Protein AF-A0A8S0UJQ5-F1 (afdb_monomer_lite)

Radius of gyration: 28.86 Å; chains: 1; bounding box: 52×46×86 Å

Organism: NCBI:txid158383

Foldseek 3Di:
DVVVVVVVVVVVVVVVVVVVVVVVVVVVVVVVVPDDPVVVDDDDDDDDDDDDDVVVVVCVVVVVQWDAALPHPVDTDGPPPPCNVDPDDDPCVVVVVPPPVCPPVNVVVVVVVVCVVCVVVVVCVVVVPDDPPPLPQPFDDDPNDTDGDRDDDDDD

Sequence (156 aa):
MWHEARRSEKKVHEMMDAARKRAQRRAIYLAKRRGDPSQSIQAVGTRCRIHRDDALYQASEDQQGLIPWNGKQDIMIDRFDGRALLDFIRDGSTRRHRVSEITEEEEELEEFVSFERYRDLIKHRRRGCRYFFLFVIICLIYNNFLYFFSFFWVFC

Secondary structure (DSSP, 8-state):
-HHHHHHHHHHHHHHHHHHHHHHHHHHHHHHHHTS-GGGG-------------HHHHHHHHTTTTEEEETTEEEEEEETT-GGGG-S-PPPGGGTTT------HHHHHHHHHHHHHHHHHHHHHHHTT---------EEEEETTEEEEE-------

pLDDT: mean 72.92, std 18.19, range [36.16, 96.5]

Structure (mmCIF, N/CA/C/O backbone):
data_AF-A0A8S0UJQ5-F1
#
_entry.id   AF-A0A8S0UJQ5-F1
#
loop_
_atom_site.group_PDB
_atom_site.id
_atom_site.type_symbol
_atom_site.label_atom_id
_atom_site.label_alt_id
_atom_site.label_comp_id
_atom_site.label_asym_id
_atom_site.label_entity_id
_atom_site.label_seq_id
_atom_site.pdbx_PDB_ins_code
_atom_site.Cartn_x
_atom_site.Cartn_y
_atom_site.Cartn_z
_atom_site.occupancy
_atom_site.B_iso_or_equiv
_atom_site.auth_seq_id
_atom_site.auth_comp_id
_atom_site.auth_asym_id
_atom_site.auth_atom_id
_atom_site.pdbx_PDB_model_num
ATOM 1 N N . MET A 1 1 ? 20.940 -15.779 -54.606 1.00 70.12 1 MET A N 1
ATOM 2 C CA . MET A 1 1 ? 21.636 -16.353 -53.433 1.00 70.12 1 MET A CA 1
ATOM 3 C C . MET A 1 1 ? 22.372 -15.297 -52.593 1.00 70.12 1 MET A C 1
ATOM 5 O O . MET A 1 1 ? 22.082 -15.196 -51.412 1.00 70.12 1 MET A O 1
ATOM 9 N N . TRP A 1 2 ? 23.235 -14.431 -53.148 1.00 79.44 2 TRP A N 1
ATOM 10 C CA . TRP A 1 2 ? 24.012 -13.470 -52.328 1.00 79.44 2 TRP A CA 1
ATOM 11 C C . TRP A 1 2 ? 23.205 -12.304 -51.713 1.00 79.44 2 TRP A C 1
ATOM 13 O O . TRP A 1 2 ? 23.480 -11.874 -50.596 1.00 79.44 2 TRP A O 1
ATOM 23 N N . HIS A 1 3 ? 22.170 -11.807 -52.401 1.00 87.75 3 HIS A N 1
ATOM 24 C CA . HIS A 1 3 ? 21.310 -10.738 -51.873 1.00 87.75 3 HIS A CA 1
ATOM 25 C C . HIS A 1 3 ? 20.539 -11.145 -50.613 1.00 87.75 3 HIS A C 1
ATOM 27 O O . HIS A 1 3 ? 20.291 -10.315 -49.743 1.00 87.75 3 HIS A O 1
ATOM 33 N N . GLU A 1 4 ? 20.150 -12.414 -50.520 1.00 86.88 4 GLU A N 1
ATOM 34 C CA . GLU A 1 4 ? 19.427 -12.961 -49.375 1.00 86.88 4 GLU A CA 1
ATOM 35 C C . GLU A 1 4 ? 20.350 -13.101 -48.164 1.00 86.88 4 GLU A C 1
ATOM 37 O O . GLU A 1 4 ? 20.012 -12.606 -47.090 1.00 86.88 4 GLU A O 1
ATOM 42 N N . ALA A 1 5 ? 21.564 -13.620 -48.380 1.00 88.31 5 ALA A N 1
ATOM 43 C CA . ALA A 1 5 ? 22.613 -13.673 -47.364 1.00 88.31 5 ALA A CA 1
ATOM 44 C C . ALA A 1 5 ? 22.947 -12.276 -46.801 1.00 88.31 5 ALA A C 1
ATOM 46 O O . ALA A 1 5 ? 23.061 -12.085 -45.591 1.00 88.31 5 ALA A O 1
ATOM 47 N N . ARG A 1 6 ? 23.007 -11.257 -47.666 1.00 89.75 6 ARG A N 1
ATOM 48 C CA . ARG A 1 6 ? 23.276 -9.868 -47.263 1.00 89.75 6 ARG A CA 1
ATOM 49 C C . ARG A 1 6 ? 22.104 -9.227 -46.499 1.00 89.75 6 ARG A C 1
ATOM 51 O O . ARG A 1 6 ? 22.319 -8.396 -45.617 1.00 89.75 6 ARG A O 1
ATOM 58 N N . ARG A 1 7 ? 20.854 -9.616 -46.791 1.00 88.56 7 ARG A N 1
ATOM 59 C CA . ARG A 1 7 ? 19.677 -9.201 -45.998 1.00 88.56 7 ARG A CA 1
ATOM 60 C C . ARG A 1 7 ? 19.660 -9.864 -44.623 1.00 88.56 7 ARG A C 1
ATOM 62 O O . ARG A 1 7 ? 19.366 -9.180 -43.644 1.00 88.56 7 ARG A O 1
ATOM 69 N N . SER A 1 8 ? 19.970 -11.159 -44.535 1.00 90.62 8 SER A N 1
ATOM 70 C CA . SER A 1 8 ? 20.046 -11.855 -43.246 1.00 90.62 8 SER A CA 1
ATOM 71 C C . SER A 1 8 ? 21.165 -11.293 -42.376 1.00 90.62 8 SER A C 1
ATOM 73 O O . SER A 1 8 ? 20.947 -11.041 -41.195 1.00 90.62 8 SER A O 1
ATOM 75 N N . GLU A 1 9 ? 22.321 -11.002 -42.972 1.00 91.44 9 GLU A N 1
ATOM 76 C CA . GLU A 1 9 ? 23.449 -10.374 -42.288 1.00 91.44 9 GLU A CA 1
ATOM 77 C C . GLU A 1 9 ? 23.064 -9.003 -41.718 1.00 91.44 9 GLU A C 1
ATOM 79 O O . GLU A 1 9 ? 23.249 -8.758 -40.525 1.00 91.44 9 GLU A O 1
ATOM 84 N N . LYS A 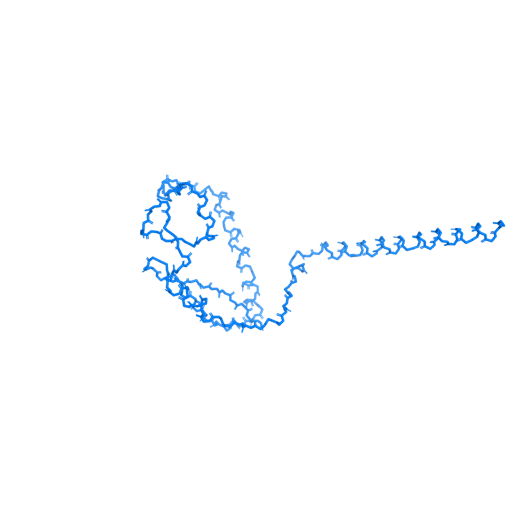1 10 ? 22.440 -8.132 -42.524 1.00 92.62 10 LYS A N 1
ATOM 85 C CA . LYS A 1 10 ? 21.966 -6.818 -42.062 1.00 92.62 10 LYS A CA 1
ATOM 86 C C . LYS A 1 10 ? 20.973 -6.939 -40.900 1.00 92.62 10 LYS A C 1
ATOM 88 O O . LYS A 1 10 ? 21.092 -6.220 -39.912 1.00 92.62 10 LYS A O 1
ATOM 93 N N . LYS A 1 11 ? 20.034 -7.886 -40.983 1.00 94.81 11 LYS A N 1
ATOM 94 C CA . LYS A 1 11 ? 19.028 -8.128 -39.938 1.00 94.81 11 LYS A CA 1
ATOM 95 C C . LYS A 1 11 ? 19.658 -8.574 -38.615 1.00 94.81 11 LYS A C 1
ATOM 97 O O . LYS A 1 11 ? 19.230 -8.120 -37.557 1.00 94.81 11 LYS A O 1
ATOM 102 N N . VAL A 1 12 ? 20.679 -9.434 -38.656 1.00 93.50 12 VAL A N 1
ATOM 103 C CA . VAL A 1 12 ? 21.402 -9.873 -37.449 1.00 93.50 12 VAL A CA 1
ATOM 104 C C . VAL A 1 12 ? 22.125 -8.697 -36.791 1.00 93.50 12 VAL A C 1
ATOM 106 O O . VAL A 1 12 ? 21.988 -8.508 -35.583 1.00 93.50 12 VAL A O 1
ATOM 109 N N . HIS A 1 13 ? 22.807 -7.855 -37.571 1.00 94.44 13 HIS A N 1
ATOM 110 C CA . HIS A 1 13 ? 23.474 -6.658 -37.048 1.00 94.44 13 HIS A CA 1
ATOM 111 C C . HIS A 1 13 ? 22.480 -5.676 -36.412 1.00 94.44 13 HIS A C 1
ATOM 113 O O . HIS A 1 13 ? 22.688 -5.229 -35.285 1.00 94.44 13 HIS A O 1
ATOM 119 N N . GLU A 1 14 ? 21.345 -5.416 -37.066 1.00 95.81 14 GLU A N 1
ATOM 120 C CA . GLU A 1 14 ? 20.273 -4.581 -36.508 1.00 95.81 14 GLU A CA 1
ATOM 121 C C . GLU A 1 14 ? 19.715 -5.155 -35.195 1.00 95.81 14 GLU A C 1
ATOM 123 O O . GLU A 1 14 ? 19.477 -4.417 -34.233 1.00 95.81 14 GLU A O 1
ATOM 128 N N . MET A 1 15 ? 19.535 -6.478 -35.115 1.00 93.94 15 MET A N 1
ATOM 129 C CA . MET A 1 15 ? 19.102 -7.154 -33.890 1.00 93.94 15 MET A CA 1
ATOM 130 C C . MET A 1 15 ? 20.131 -7.021 -32.764 1.00 93.94 15 MET A C 1
ATOM 132 O O . MET A 1 15 ? 19.739 -6.778 -31.617 1.00 93.94 15 MET A O 1
ATOM 136 N N . MET A 1 16 ? 21.423 -7.148 -33.076 1.00 95.88 16 MET A N 1
ATOM 137 C CA . MET A 1 16 ? 22.517 -6.981 -32.118 1.00 95.88 16 MET A CA 1
ATOM 138 C C . MET A 1 16 ? 22.608 -5.540 -31.613 1.00 95.88 16 MET A C 1
ATOM 140 O O . MET A 1 16 ? 22.669 -5.322 -30.402 1.00 95.88 16 MET A O 1
ATOM 144 N N . ASP A 1 17 ? 22.517 -4.549 -32.499 1.00 96.50 17 ASP A N 1
ATOM 145 C CA . ASP A 1 17 ? 22.512 -3.133 -32.125 1.00 96.50 17 ASP A CA 1
ATOM 146 C C . ASP A 1 17 ? 21.294 -2.777 -31.273 1.00 96.50 17 ASP A C 1
ATOM 148 O O . ASP A 1 17 ? 21.400 -2.072 -30.262 1.00 96.50 17 ASP A O 1
ATOM 152 N N . ALA A 1 18 ? 20.122 -3.306 -31.629 1.00 95.06 18 ALA A N 1
ATOM 153 C CA . ALA A 1 18 ? 18.915 -3.147 -30.834 1.00 95.06 18 ALA A CA 1
ATOM 154 C C . ALA A 1 18 ? 19.059 -3.808 -29.454 1.00 95.06 18 ALA A C 1
ATOM 156 O O . ALA A 1 18 ? 18.635 -3.226 -28.451 1.00 95.06 18 ALA A O 1
ATOM 157 N N . ALA A 1 19 ? 19.676 -4.991 -29.375 1.00 95.00 19 ALA A N 1
ATOM 158 C CA . ALA A 1 19 ? 19.961 -5.673 -28.116 1.00 95.00 19 ALA A CA 1
ATOM 159 C C . ALA A 1 19 ? 20.954 -4.885 -27.253 1.00 95.00 19 ALA A C 1
ATOM 161 O O . ALA A 1 19 ? 20.693 -4.685 -26.066 1.00 95.00 19 ALA A O 1
ATOM 162 N N . ARG A 1 20 ? 22.019 -4.343 -27.851 1.00 96.31 20 ARG A N 1
ATOM 163 C CA . ARG A 1 20 ? 23.008 -3.491 -27.180 1.00 96.31 20 ARG A CA 1
ATOM 164 C C . ARG A 1 20 ? 22.369 -2.224 -26.618 1.00 96.31 20 ARG A C 1
ATOM 166 O O . ARG A 1 20 ? 22.522 -1.938 -25.432 1.00 96.31 20 ARG A O 1
ATOM 173 N N . LYS A 1 21 ? 21.573 -1.511 -27.423 1.00 96.25 21 LYS A N 1
ATOM 174 C CA . LYS A 1 21 ? 20.824 -0.322 -26.976 1.00 96.25 21 LYS A CA 1
ATOM 175 C C . LYS A 1 21 ? 19.820 -0.666 -25.870 1.00 96.25 21 LYS A C 1
ATOM 177 O O . LYS A 1 21 ? 19.665 0.099 -24.919 1.00 96.25 21 LYS A O 1
ATOM 182 N N . ARG A 1 22 ? 19.145 -1.822 -25.949 1.00 94.94 22 ARG A N 1
ATOM 183 C CA . ARG A 1 22 ? 18.255 -2.313 -24.877 1.00 94.94 22 ARG A CA 1
ATOM 184 C C . ARG A 1 22 ? 19.023 -2.597 -23.585 1.00 94.94 22 ARG A C 1
ATOM 186 O O . ARG A 1 22 ? 18.562 -2.180 -22.525 1.00 94.94 22 ARG A O 1
ATOM 193 N N . ALA A 1 23 ? 20.173 -3.261 -23.668 1.00 95.38 23 ALA A N 1
ATOM 194 C CA . ALA A 1 23 ? 21.020 -3.556 -22.517 1.00 95.38 23 ALA A CA 1
ATOM 195 C C . ALA A 1 23 ? 21.534 -2.269 -21.851 1.00 95.38 23 ALA A C 1
ATOM 197 O O . ALA A 1 23 ? 21.424 -2.130 -20.637 1.00 95.38 23 ALA A O 1
ATOM 198 N N . GLN A 1 24 ? 21.977 -1.285 -22.640 1.00 95.12 24 GLN A N 1
ATOM 199 C CA . GLN A 1 24 ? 22.397 0.029 -22.139 1.00 95.12 24 GLN A CA 1
ATOM 200 C C . GLN A 1 24 ? 21.259 0.770 -21.425 1.00 95.12 24 GLN A C 1
ATOM 202 O O . GLN A 1 24 ? 21.446 1.254 -20.312 1.00 95.12 24 GLN A O 1
ATOM 207 N N . ARG A 1 25 ? 20.050 0.805 -22.007 1.00 94.06 25 ARG A N 1
ATOM 208 C CA . ARG A 1 25 ? 18.877 1.409 -21.347 1.00 94.06 25 ARG A CA 1
ATOM 209 C C . ARG A 1 25 ? 18.539 0.724 -20.024 1.00 94.06 25 ARG A C 1
ATOM 211 O O . ARG A 1 25 ? 18.252 1.411 -19.048 1.00 94.06 25 ARG A O 1
ATOM 218 N N . ARG A 1 26 ? 18.597 -0.613 -19.977 1.00 90.88 26 ARG A N 1
ATOM 219 C CA . ARG A 1 26 ? 18.389 -1.385 -18.740 1.00 90.88 26 ARG A CA 1
ATOM 220 C C . ARG A 1 26 ? 19.454 -1.069 -17.693 1.00 90.88 26 ARG A C 1
ATOM 222 O O . ARG A 1 26 ? 19.099 -0.849 -16.542 1.00 90.88 26 ARG A O 1
ATOM 229 N N . ALA A 1 27 ? 20.724 -0.991 -18.088 1.00 91.06 27 ALA A N 1
ATOM 230 C CA . ALA A 1 27 ? 21.818 -0.638 -17.188 1.00 91.06 27 ALA A CA 1
ATOM 231 C C . ALA A 1 27 ? 21.628 0.765 -16.588 1.00 91.06 27 ALA A C 1
ATOM 233 O O . ALA A 1 27 ? 21.730 0.922 -15.375 1.00 91.06 27 ALA A O 1
ATOM 234 N N . ILE A 1 28 ? 21.255 1.760 -17.403 1.00 87.75 28 ILE A N 1
ATOM 235 C CA . ILE A 1 28 ? 20.964 3.126 -16.936 1.00 87.75 28 ILE A CA 1
ATOM 236 C C . ILE A 1 28 ? 19.749 3.145 -15.996 1.00 87.75 28 ILE A C 1
ATOM 238 O O . ILE A 1 28 ? 19.792 3.794 -14.954 1.00 87.75 28 ILE A O 1
ATOM 242 N N . TYR A 1 29 ? 18.670 2.431 -16.332 1.00 83.25 29 TYR A N 1
ATOM 243 C CA . TYR A 1 29 ? 17.477 2.328 -15.482 1.00 83.25 29 TYR A CA 1
ATOM 244 C C . TYR A 1 29 ? 17.797 1.709 -14.114 1.00 83.25 29 TYR A C 1
ATOM 246 O O . TYR A 1 29 ? 17.399 2.247 -13.084 1.00 83.25 29 TYR A O 1
ATOM 254 N N . LEU A 1 30 ? 18.555 0.609 -14.096 1.00 83.00 30 LEU A N 1
ATOM 255 C CA . LEU A 1 30 ? 18.965 -0.055 -12.858 1.00 83.00 30 LEU A CA 1
ATOM 256 C C . LEU A 1 30 ? 19.938 0.803 -12.045 1.00 83.00 30 LEU A C 1
ATOM 258 O O . LEU A 1 30 ? 19.810 0.849 -10.829 1.00 83.00 30 LEU A O 1
ATOM 262 N N . ALA A 1 31 ? 20.860 1.520 -12.694 1.00 82.88 31 ALA A N 1
ATOM 263 C CA . ALA A 1 31 ? 21.757 2.458 -12.020 1.00 82.88 31 ALA A CA 1
ATOM 264 C C . ALA A 1 31 ? 20.987 3.617 -11.365 1.00 82.88 31 ALA A C 1
ATOM 266 O O . ALA A 1 31 ? 21.266 3.951 -10.219 1.00 82.88 31 ALA A O 1
ATOM 267 N N . LYS A 1 32 ? 19.959 4.166 -12.033 1.00 75.25 32 LYS A N 1
ATOM 268 C CA . LYS A 1 32 ? 19.045 5.162 -11.438 1.00 75.25 32 LYS A CA 1
ATOM 269 C C . LYS A 1 32 ? 18.264 4.602 -10.244 1.00 75.25 32 LYS A C 1
ATOM 271 O O . LYS A 1 32 ? 18.027 5.321 -9.284 1.00 75.25 32 LYS A O 1
ATOM 276 N N . ARG A 1 33 ? 17.895 3.317 -10.282 1.00 70.25 33 ARG A N 1
ATOM 277 C CA . ARG A 1 33 ? 17.204 2.618 -9.183 1.00 70.25 33 ARG A CA 1
ATOM 278 C C . ARG A 1 33 ? 18.091 2.264 -7.989 1.00 70.25 33 ARG A C 1
ATOM 280 O O . ARG A 1 33 ? 17.543 1.881 -6.965 1.00 70.25 33 ARG A O 1
ATOM 287 N N .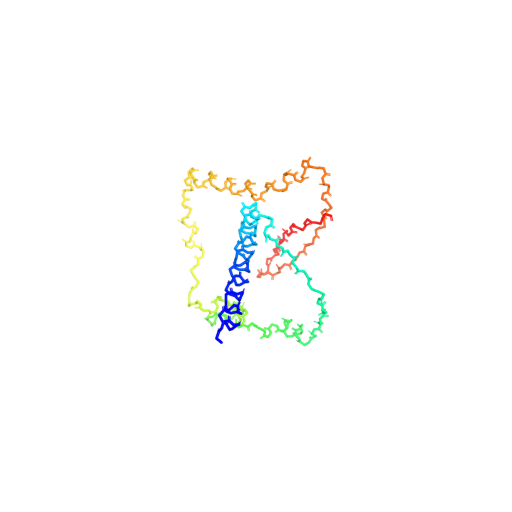 ARG A 1 34 ? 19.420 2.361 -8.110 1.00 66.19 34 ARG A N 1
ATOM 288 C CA . ARG A 1 34 ? 20.365 2.160 -6.994 1.00 66.19 34 ARG A CA 1
AT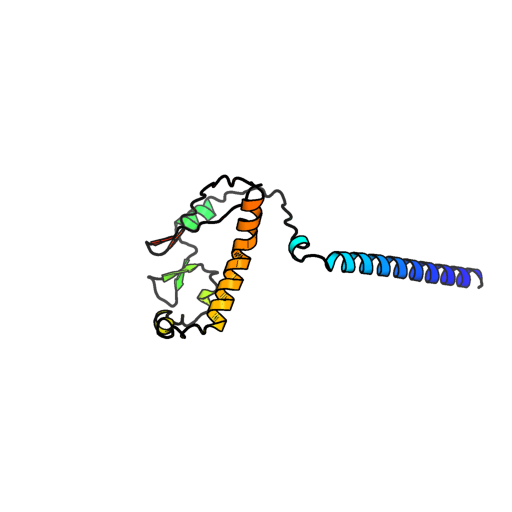OM 289 C C . ARG A 1 34 ? 20.502 3.393 -6.081 1.00 66.19 34 ARG A C 1
ATOM 291 O O . ARG A 1 34 ? 21.289 3.337 -5.145 1.00 66.19 34 ARG A O 1
ATOM 298 N N . GLY A 1 35 ? 19.792 4.490 -6.365 1.00 68.75 35 GLY A N 1
ATOM 299 C CA . GLY A 1 35 ? 19.703 5.661 -5.482 1.00 68.75 35 GLY A CA 1
ATOM 300 C C . GLY A 1 35 ? 18.795 5.441 -4.263 1.00 68.75 35 GLY A C 1
ATOM 301 O O . GLY A 1 35 ? 18.284 4.342 -4.056 1.00 68.75 35 GLY A O 1
ATOM 302 N N . ASP A 1 36 ? 18.594 6.500 -3.470 1.00 65.06 36 ASP A N 1
ATOM 303 C CA . ASP A 1 36 ? 17.782 6.494 -2.244 1.00 65.06 36 ASP A CA 1
ATOM 304 C C . ASP A 1 36 ? 16.397 5.837 -2.464 1.00 65.06 36 ASP A C 1
ATOM 306 O O . ASP A 1 36 ? 15.649 6.279 -3.345 1.00 65.06 36 ASP A O 1
ATOM 310 N N . PRO A 1 37 ? 15.994 4.829 -1.660 1.00 63.66 37 PRO A N 1
ATOM 311 C CA . PRO A 1 37 ? 14.692 4.159 -1.779 1.00 63.66 37 PRO A CA 1
ATOM 312 C C . PRO A 1 37 ? 13.496 5.119 -1.712 1.00 63.66 37 PRO A C 1
ATOM 314 O O . PRO A 1 37 ? 12.465 4.882 -2.344 1.00 63.66 37 PRO A O 1
ATOM 317 N N . SER A 1 38 ? 13.651 6.242 -1.010 1.00 59.78 38 SER A N 1
ATOM 318 C CA . SER A 1 38 ? 12.665 7.321 -0.912 1.00 59.78 38 SER A CA 1
ATOM 319 C C . SER A 1 38 ? 12.404 8.044 -2.241 1.00 59.78 38 SER A C 1
ATOM 321 O O . SER A 1 38 ? 11.325 8.601 -2.415 1.00 59.78 38 SER A O 1
ATOM 323 N N . GLN A 1 39 ? 13.320 7.984 -3.219 1.00 59.84 39 GLN A N 1
ATOM 324 C CA . GLN A 1 39 ? 13.106 8.520 -4.575 1.00 59.84 39 GLN A CA 1
ATOM 325 C C . GLN A 1 39 ? 12.295 7.580 -5.484 1.00 59.84 39 GLN A C 1
ATOM 327 O O . GLN A 1 39 ? 11.910 7.967 -6.588 1.00 59.84 39 GLN A O 1
ATOM 332 N N . SER A 1 40 ? 12.047 6.337 -5.053 1.00 62.88 40 SER A N 1
ATOM 333 C CA . SER A 1 40 ? 11.291 5.343 -5.829 1.00 62.88 40 SER A CA 1
ATOM 334 C C . SER A 1 40 ? 9.785 5.351 -5.551 1.00 62.88 40 SER A C 1
ATOM 336 O O . SER A 1 40 ? 9.022 4.750 -6.308 1.00 62.88 40 SER A O 1
ATOM 338 N N . ILE A 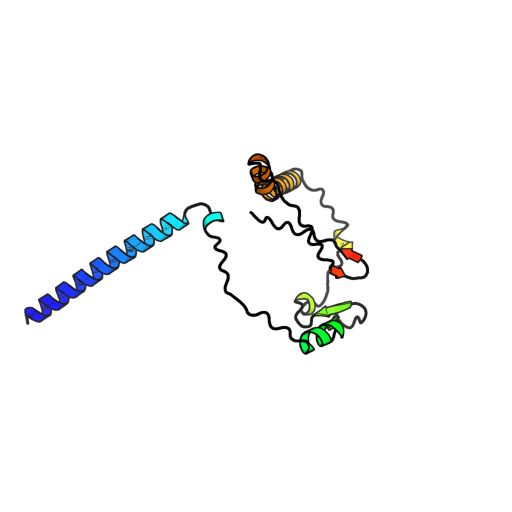1 41 ? 9.345 6.060 -4.506 1.00 69.25 41 ILE A N 1
ATOM 339 C CA . ILE A 1 41 ? 7.929 6.224 -4.182 1.00 69.25 41 ILE A CA 1
ATOM 340 C C . ILE A 1 41 ? 7.366 7.324 -5.079 1.00 69.25 41 ILE A C 1
ATOM 342 O O . ILE A 1 41 ? 7.658 8.505 -4.910 1.00 69.25 41 ILE A O 1
ATOM 346 N N . GLN A 1 42 ? 6.555 6.926 -6.054 1.00 71.56 42 GLN A N 1
ATOM 347 C CA . GLN A 1 42 ? 5.806 7.848 -6.899 1.00 71.56 42 GLN A CA 1
ATOM 348 C C . GLN A 1 42 ? 4.334 7.783 -6.506 1.00 71.56 42 GLN A C 1
ATOM 350 O O . GLN A 1 42 ? 3.679 6.762 -6.705 1.00 71.56 42 GLN A O 1
ATOM 355 N N . ALA A 1 43 ? 3.810 8.874 -5.953 1.00 74.25 43 ALA A N 1
ATOM 356 C CA . ALA A 1 43 ? 2.374 9.045 -5.796 1.00 74.25 43 ALA A CA 1
ATOM 357 C C . ALA A 1 43 ? 1.797 9.525 -7.134 1.00 74.25 43 ALA A C 1
ATOM 359 O O . ALA A 1 43 ? 2.105 10.625 -7.593 1.00 74.25 43 ALA A O 1
ATOM 360 N N . VAL A 1 44 ? 0.983 8.689 -7.778 1.00 82.12 44 VAL A N 1
ATOM 361 C CA . VAL A 1 44 ? 0.280 9.036 -9.019 1.00 82.12 44 VAL A CA 1
ATOM 362 C C . VAL A 1 44 ? -1.202 9.178 -8.694 1.00 82.12 44 VAL A C 1
ATOM 364 O O . VAL A 1 44 ? -1.838 8.226 -8.253 1.00 82.12 44 VAL A O 1
ATOM 367 N N . GLY A 1 45 ? -1.751 10.374 -8.899 1.00 82.75 45 GLY A N 1
ATOM 368 C CA . GLY A 1 45 ? -3.175 10.650 -8.729 1.00 82.75 45 GLY A CA 1
ATOM 369 C C . GLY A 1 45 ? -3.896 10.676 -10.072 1.00 82.75 45 GLY A C 1
ATOM 370 O O . GLY A 1 45 ? -3.404 11.265 -11.031 1.00 82.75 45 GLY A O 1
ATOM 371 N N . THR A 1 46 ? -5.082 10.074 -10.137 1.00 83.25 46 THR A N 1
ATOM 372 C CA . THR A 1 46 ? -6.015 10.258 -11.259 1.00 83.25 46 THR A CA 1
ATOM 373 C C . THR A 1 46 ? -7.241 11.008 -10.751 1.00 83.25 46 THR A C 1
ATOM 375 O O . THR A 1 46 ? -7.666 10.790 -9.618 1.00 83.25 46 THR A O 1
ATOM 378 N N . ARG A 1 47 ? -7.831 11.887 -11.572 1.00 84.06 47 ARG A N 1
ATOM 379 C CA . ARG A 1 47 ? -9.091 12.555 -11.223 1.00 84.06 47 ARG A CA 1
ATOM 380 C C . ARG A 1 47 ? -10.198 11.505 -11.111 1.00 84.06 47 ARG A C 1
ATOM 382 O O . ARG A 1 47 ? -10.688 11.027 -12.130 1.00 84.06 47 ARG A O 1
ATOM 389 N N . CYS A 1 48 ? -10.607 11.168 -9.894 1.00 78.75 48 CYS A N 1
ATOM 390 C CA . CYS A 1 48 ? -11.813 10.386 -9.659 1.00 78.75 48 CYS A CA 1
ATOM 391 C C . CYS A 1 48 ? -13.019 11.328 -9.538 1.00 78.75 48 CYS A C 1
ATOM 393 O O . CYS A 1 48 ? -12.916 12.441 -9.017 1.00 78.75 48 CYS A O 1
ATOM 395 N N . ARG A 1 49 ? -14.172 10.907 -10.061 1.00 85.25 49 ARG A N 1
ATOM 396 C CA . ARG A 1 49 ? -15.446 11.538 -9.712 1.00 85.25 49 ARG A CA 1
ATOM 397 C C . ARG A 1 49 ? -15.937 10.866 -8.438 1.00 85.25 49 ARG A C 1
ATOM 399 O O . ARG A 1 49 ? -16.073 9.647 -8.407 1.00 85.25 49 ARG A O 1
ATOM 406 N N . ILE A 1 50 ? -16.161 11.658 -7.395 1.00 81.44 50 ILE A N 1
ATOM 407 C CA . ILE A 1 50 ? -16.748 11.171 -6.148 1.00 81.44 50 ILE A CA 1
ATOM 408 C C . ILE A 1 50 ? -18.237 10.978 -6.423 1.00 81.44 50 ILE A C 1
ATOM 410 O O . ILE A 1 50 ? -18.970 11.949 -6.607 1.00 81.44 50 ILE A O 1
ATOM 414 N N . HIS A 1 51 ? -18.661 9.723 -6.514 1.00 83.94 51 HIS A N 1
ATOM 415 C CA . HIS A 1 51 ? -20.069 9.367 -6.593 1.00 83.94 51 HIS A CA 1
ATOM 416 C C . HIS A 1 51 ? -20.565 9.117 -5.173 1.00 83.94 51 HIS A C 1
ATOM 418 O O . HIS A 1 51 ? -20.068 8.222 -4.493 1.00 83.94 51 HIS A O 1
ATOM 424 N N . ARG A 1 52 ? -21.510 9.943 -4.717 1.00 83.56 52 ARG A N 1
ATOM 425 C CA . ARG A 1 52 ? -22.235 9.699 -3.472 1.00 83.56 52 ARG A CA 1
ATOM 426 C C . ARG A 1 52 ? -23.348 8.707 -3.781 1.00 83.56 52 ARG A C 1
ATOM 428 O O . ARG A 1 52 ? -24.213 9.004 -4.598 1.00 83.56 52 ARG A O 1
ATOM 435 N N . ASP A 1 53 ? -23.289 7.545 -3.152 1.00 88.38 53 ASP A N 1
ATOM 436 C CA . ASP A 1 53 ? -24.361 6.562 -3.193 1.00 88.38 53 ASP A CA 1
ATOM 437 C C . ASP A 1 53 ? -25.126 6.648 -1.870 1.00 88.38 53 ASP A C 1
ATOM 439 O O . ASP A 1 53 ? -24.638 6.220 -0.822 1.00 88.38 53 ASP A O 1
ATOM 443 N N . ASP A 1 54 ? -26.301 7.276 -1.913 1.00 91.25 54 ASP A N 1
ATOM 444 C CA . ASP A 1 54 ? -27.140 7.450 -0.729 1.00 91.25 54 ASP A CA 1
ATOM 445 C C . ASP A 1 54 ? -27.674 6.112 -0.207 1.00 91.25 54 ASP A C 1
ATOM 447 O O . ASP A 1 54 ? -27.855 5.974 0.999 1.00 91.25 54 ASP A O 1
ATOM 451 N N . ALA A 1 55 ? -27.869 5.109 -1.070 1.00 88.75 55 ALA A N 1
ATOM 452 C CA . ALA A 1 55 ? -28.295 3.784 -0.632 1.00 88.75 55 ALA A CA 1
ATOM 453 C C . ALA A 1 55 ? -27.175 3.086 0.148 1.00 88.75 55 ALA A C 1
ATOM 455 O O . ALA A 1 55 ? -27.422 2.508 1.204 1.00 88.75 55 ALA A O 1
ATOM 456 N N . LEU A 1 56 ? -25.933 3.199 -0.328 1.00 86.81 56 LEU A N 1
ATOM 457 C CA . LEU A 1 56 ? -24.762 2.665 0.369 1.00 86.81 56 LEU A CA 1
ATOM 458 C C . LEU A 1 56 ? -24.486 3.401 1.689 1.00 86.81 56 LEU A C 1
ATOM 460 O O . LEU A 1 56 ? -24.101 2.772 2.676 1.00 86.81 56 LEU A O 1
ATOM 464 N N . TYR A 1 57 ? -24.730 4.714 1.724 1.00 86.62 57 TYR A N 1
ATOM 465 C CA . TYR A 1 57 ? -24.686 5.498 2.956 1.00 86.62 57 TYR A CA 1
ATOM 466 C C . TYR A 1 57 ? -25.737 5.009 3.961 1.00 86.62 57 TYR A C 1
ATOM 468 O O . TYR A 1 57 ? -25.373 4.637 5.072 1.00 86.62 57 TYR A O 1
ATOM 476 N N . GLN A 1 58 ? -27.009 4.912 3.560 1.00 91.25 58 GLN A N 1
ATOM 477 C CA . GLN A 1 58 ? -28.079 4.435 4.445 1.00 91.25 58 GLN A CA 1
ATOM 478 C C . GLN A 1 58 ? -27.839 2.997 4.921 1.00 91.25 58 GLN A C 1
ATOM 480 O O . GLN A 1 58 ? -27.975 2.718 6.103 1.00 91.25 58 GLN A O 1
ATOM 485 N N . ALA A 1 59 ? -27.371 2.098 4.051 1.00 87.62 59 ALA A N 1
ATOM 486 C CA . ALA A 1 59 ? -27.022 0.731 4.445 1.00 87.62 59 ALA A CA 1
ATOM 487 C C . ALA A 1 59 ? -25.879 0.670 5.479 1.00 87.62 59 ALA A C 1
ATOM 489 O O . ALA A 1 59 ? -25.815 -0.271 6.276 1.00 87.62 59 ALA A O 1
ATOM 490 N N . SER A 1 60 ? -24.975 1.657 5.464 1.00 85.88 60 SER A N 1
ATOM 491 C CA . SER A 1 60 ? -23.901 1.782 6.455 1.00 85.88 60 SER A CA 1
ATOM 492 C C . SER A 1 60 ? -24.433 2.305 7.791 1.00 85.88 60 SER A C 1
ATOM 494 O O . SER A 1 60 ? -24.077 1.757 8.833 1.00 85.88 60 SER A O 1
ATOM 496 N N . GLU A 1 61 ? -25.320 3.305 7.759 1.00 89.31 61 GLU A N 1
ATOM 497 C CA . GLU A 1 61 ? -25.998 3.842 8.951 1.00 89.31 61 GLU A CA 1
ATOM 498 C C . GLU A 1 61 ? -26.881 2.783 9.626 1.00 89.31 61 GLU A C 1
ATOM 500 O O . GLU A 1 61 ? -26.827 2.608 10.841 1.00 89.31 61 GLU A O 1
ATOM 505 N N . ASP A 1 62 ? -27.610 1.999 8.829 1.00 89.75 62 ASP A N 1
ATOM 506 C CA . ASP A 1 62 ? -28.437 0.876 9.282 1.00 89.75 62 ASP A CA 1
ATOM 507 C C . ASP A 1 62 ? -27.607 -0.329 9.765 1.00 89.75 62 ASP A C 1
ATOM 509 O O . ASP A 1 62 ? -28.164 -1.360 10.145 1.00 89.75 62 ASP A O 1
ATOM 513 N N . GLN A 1 63 ? -26.271 -0.244 9.706 1.00 86.00 63 GLN A N 1
ATOM 514 C CA . GLN A 1 63 ? -25.344 -1.318 10.070 1.00 86.00 63 GLN A CA 1
ATOM 515 C C . GLN A 1 63 ? -25.610 -2.636 9.326 1.00 86.00 63 GLN A C 1
ATOM 517 O O . GLN A 1 63 ? -25.196 -3.710 9.771 1.00 86.00 63 GLN A O 1
ATOM 522 N N . GLN A 1 64 ? -26.243 -2.573 8.148 1.00 86.31 64 GLN A N 1
ATOM 523 C CA . GLN A 1 64 ? -26.609 -3.761 7.381 1.00 86.31 64 GLN A CA 1
ATOM 524 C C . GLN A 1 64 ? -25.384 -4.572 6.982 1.00 86.31 64 GLN A C 1
ATOM 526 O O . GLN A 1 64 ? -25.540 -5.759 6.732 1.00 86.31 64 GLN A O 1
ATOM 531 N N . GLY A 1 65 ? -24.199 -3.953 6.898 1.00 85.75 65 GLY A N 1
ATOM 532 C CA . GLY A 1 65 ? -22.888 -4.545 6.599 1.00 85.75 65 GLY A CA 1
ATOM 533 C C . GLY A 1 65 ? -22.288 -5.435 7.687 1.00 85.75 65 GLY A C 1
ATOM 534 O O . GLY A 1 65 ? -21.327 -6.153 7.408 1.00 85.75 65 GLY A O 1
ATOM 535 N N . LEU A 1 66 ? -22.835 -5.399 8.902 1.00 90.00 66 LEU A N 1
ATOM 536 C CA . LEU A 1 66 ? -22.233 -6.051 10.056 1.00 90.00 66 LEU A CA 1
ATOM 537 C C . LEU A 1 66 ? -22.840 -7.435 10.326 1.00 90.00 66 LEU A C 1
ATOM 539 O O . LEU A 1 66 ? -24.026 -7.671 10.098 1.00 90.00 66 LEU A O 1
ATOM 543 N N . ILE A 1 67 ? -22.020 -8.357 10.827 1.00 90.06 67 ILE A N 1
ATOM 544 C CA . ILE A 1 67 ? -22.418 -9.697 11.275 1.00 90.06 67 ILE A CA 1
ATOM 545 C C . ILE A 1 67 ? -21.945 -9.945 12.714 1.00 90.06 67 ILE A C 1
ATOM 547 O O . ILE A 1 67 ? -20.912 -9.401 13.116 1.00 90.06 67 ILE A O 1
ATOM 551 N N . PRO A 1 68 ? -22.670 -10.764 13.498 1.00 90.44 68 PRO A N 1
ATOM 552 C CA . PRO A 1 68 ? -22.251 -11.112 14.848 1.00 90.44 68 PRO A CA 1
ATOM 553 C C . PRO A 1 68 ? -21.012 -12.007 14.811 1.00 90.44 68 PRO A C 1
ATOM 555 O O . PRO A 1 68 ? -20.957 -13.014 14.100 1.00 90.44 68 PRO A O 1
ATOM 558 N N . TRP A 1 69 ? -20.020 -11.661 15.621 1.00 86.12 69 TRP A N 1
ATOM 559 C CA . TRP A 1 69 ? -18.778 -12.406 15.744 1.00 86.12 69 TRP A CA 1
ATOM 560 C C . TRP A 1 69 ? -18.974 -13.714 16.517 1.00 86.12 69 TRP A C 1
ATOM 562 O O . TRP A 1 69 ? -19.269 -13.680 17.708 1.00 86.12 69 TRP A O 1
ATOM 572 N N . ASN A 1 70 ? -18.751 -14.881 15.906 1.00 81.38 70 ASN A N 1
ATOM 573 C CA . ASN A 1 70 ? -18.809 -16.192 16.584 1.00 81.38 70 ASN A CA 1
ATOM 574 C C . ASN A 1 70 ? -20.070 -16.377 17.463 1.00 81.38 70 ASN A C 1
ATOM 576 O O . ASN A 1 70 ? -19.999 -16.914 18.568 1.00 81.38 70 ASN A O 1
ATOM 580 N N . GLY A 1 71 ? -21.223 -15.873 17.001 1.00 79.50 71 GLY A N 1
ATOM 581 C CA . GLY A 1 71 ? -22.504 -15.941 17.721 1.00 79.50 71 GLY A CA 1
ATOM 582 C C . GLY A 1 71 ? -22.684 -14.925 18.859 1.00 79.50 71 GLY A C 1
ATOM 583 O O . GLY A 1 71 ? -23.744 -14.897 19.483 1.00 79.50 71 GLY A O 1
ATOM 584 N N . LYS A 1 72 ? -21.690 -14.071 19.116 1.00 82.12 72 LYS A N 1
ATOM 585 C CA . LYS A 1 72 ? -21.745 -12.972 20.084 1.00 82.12 72 LYS A CA 1
ATOM 586 C C . LYS A 1 72 ? -22.429 -11.752 19.462 1.00 82.12 72 LYS A C 1
ATOM 588 O O . LYS A 1 72 ? -21.881 -11.126 18.561 1.00 82.12 72 LYS A O 1
ATOM 593 N N . GLN A 1 73 ? -23.638 -11.435 19.927 1.00 82.12 73 GLN A N 1
ATOM 594 C CA . GLN A 1 73 ? -24.456 -10.320 19.411 1.00 82.12 73 GLN A CA 1
ATOM 595 C C . GLN A 1 73 ? -23.966 -8.939 19.876 1.00 82.12 73 GLN A C 1
ATOM 597 O O . GLN A 1 73 ? -24.347 -7.920 19.315 1.00 82.12 73 GLN A O 1
ATOM 602 N N . ASP A 1 74 ? -23.124 -8.898 20.906 1.00 84.94 74 ASP A N 1
ATOM 603 C CA . ASP A 1 74 ? -22.484 -7.690 21.429 1.00 84.94 74 ASP A CA 1
ATOM 604 C C . ASP A 1 74 ? -21.290 -7.234 20.578 1.00 84.94 74 ASP A C 1
ATOM 606 O O . ASP A 1 74 ? -20.924 -6.061 20.607 1.00 84.94 74 ASP A O 1
ATOM 610 N N . ILE A 1 75 ? -20.691 -8.142 19.800 1.00 84.38 75 ILE A N 1
ATOM 611 C CA . ILE A 1 75 ? -19.520 -7.858 18.968 1.00 84.38 75 ILE A CA 1
ATOM 612 C C . ILE A 1 75 ? -19.908 -8.002 17.500 1.00 84.38 75 ILE A C 1
ATOM 614 O O . ILE A 1 75 ? -19.928 -9.099 16.943 1.00 84.38 75 ILE A O 1
ATOM 618 N N . MET A 1 76 ? -20.170 -6.865 16.865 1.00 88.19 76 MET A N 1
ATOM 619 C CA . MET A 1 76 ? -20.473 -6.779 15.441 1.00 88.19 76 MET A CA 1
ATOM 620 C C . MET A 1 76 ? -19.194 -6.510 14.640 1.00 88.19 76 MET A C 1
ATOM 622 O O . MET A 1 76 ? -18.402 -5.631 14.989 1.00 88.19 76 MET A O 1
ATOM 626 N N . ILE A 1 77 ? -18.980 -7.269 13.568 1.00 89.19 77 ILE A N 1
ATOM 627 C CA . ILE A 1 77 ? -17.837 -7.122 12.656 1.00 89.19 77 ILE A CA 1
ATOM 628 C C . ILE A 1 77 ? -18.308 -6.918 11.220 1.00 89.19 77 ILE A C 1
ATOM 630 O O . ILE A 1 77 ? -19.398 -7.352 10.859 1.00 89.19 77 ILE A O 1
ATOM 634 N N . ASP A 1 78 ? -17.493 -6.266 10.392 1.00 91.00 78 ASP A N 1
ATOM 635 C CA . ASP A 1 78 ? -17.785 -6.148 8.962 1.00 91.00 78 ASP A CA 1
ATOM 636 C C . ASP A 1 78 ? -17.797 -7.537 8.302 1.00 91.00 78 ASP A C 1
ATOM 638 O O . ASP A 1 78 ? -16.998 -8.410 8.652 1.00 91.00 78 ASP A O 1
ATOM 642 N N . ARG A 1 79 ? -18.692 -7.752 7.331 1.00 86.75 79 ARG A N 1
ATOM 643 C CA . ARG A 1 79 ? -18.765 -9.008 6.565 1.00 86.75 79 ARG A CA 1
ATOM 644 C C . ARG A 1 79 ? -17.455 -9.405 5.885 1.00 86.75 79 ARG A C 1
ATOM 646 O O . ARG A 1 79 ? -17.234 -10.594 5.669 1.00 86.75 79 ARG A O 1
ATOM 653 N N . PHE A 1 80 ? -16.615 -8.437 5.534 1.00 85.69 80 PHE A N 1
ATOM 654 C CA . PHE A 1 80 ? -15.306 -8.645 4.917 1.00 85.69 80 PHE A CA 1
ATOM 655 C C . PHE A 1 80 ? -14.149 -8.443 5.900 1.00 85.69 80 PHE A C 1
ATOM 657 O O . PHE A 1 80 ? -12.986 -8.420 5.491 1.00 85.69 80 PHE A O 1
ATOM 664 N N . ASP A 1 81 ? -14.439 -8.294 7.193 1.00 89.12 81 ASP A N 1
ATOM 665 C CA . ASP A 1 81 ? -13.411 -8.199 8.214 1.00 89.12 81 ASP A CA 1
ATOM 666 C C . ASP A 1 81 ? -12.630 -9.516 8.284 1.00 89.12 81 ASP A C 1
ATOM 668 O O . ASP A 1 81 ? -13.192 -10.580 8.542 1.00 89.12 81 ASP A O 1
ATOM 672 N N . GLY A 1 82 ? -11.311 -9.455 8.081 1.00 85.88 82 GLY A N 1
ATOM 673 C CA . GLY A 1 82 ? -10.444 -10.637 8.105 1.00 85.88 82 GLY A CA 1
ATOM 674 C C . GLY A 1 82 ? -10.446 -11.363 9.449 1.00 85.88 82 GLY A C 1
ATOM 675 O O . GLY A 1 82 ? -10.100 -12.543 9.507 1.00 85.88 82 GLY A O 1
ATOM 676 N N . ARG A 1 83 ? -10.889 -10.691 10.521 1.00 84.12 83 ARG A N 1
ATOM 677 C CA . ARG A 1 83 ? -11.144 -11.339 11.796 1.00 84.12 83 ARG A CA 1
ATOM 678 C C . ARG A 1 83 ? -12.135 -12.504 11.583 1.00 84.12 83 ARG A C 1
ATOM 680 O O . ARG A 1 83 ? -11.885 -13.554 12.145 1.00 84.12 83 ARG A O 1
ATOM 687 N N . ALA A 1 84 ? -13.172 -12.404 10.739 1.00 83.75 84 ALA A N 1
ATOM 688 C CA . ALA A 1 84 ? -14.227 -13.428 10.590 1.00 83.75 84 ALA A CA 1
ATOM 689 C C . ALA A 1 84 ? -13.716 -14.859 10.304 1.00 83.75 84 ALA A C 1
ATOM 691 O O . ALA A 1 84 ? -14.442 -15.829 10.492 1.00 83.75 84 ALA A O 1
ATOM 692 N N . LEU A 1 85 ? -12.465 -14.986 9.853 1.00 84.88 85 LEU A N 1
ATOM 693 C CA . LEU A 1 85 ? -11.757 -16.244 9.618 1.00 84.88 85 LEU A CA 1
ATOM 694 C C . LEU A 1 85 ? -11.126 -16.866 10.883 1.00 84.88 85 LEU A C 1
ATOM 696 O O . LEU A 1 85 ? -10.512 -17.926 10.792 1.00 84.88 85 LEU A O 1
ATOM 700 N N . LEU A 1 86 ? -11.195 -16.203 12.040 1.00 82.06 86 LEU A N 1
ATOM 701 C CA . LEU A 1 86 ? -10.560 -16.621 13.290 1.00 82.06 86 LEU A CA 1
ATOM 702 C C . LEU A 1 86 ? -11.574 -17.273 14.239 1.00 82.06 86 LEU A C 1
ATOM 704 O O . LEU A 1 86 ? -12.470 -16.616 14.767 1.00 82.06 86 LEU A O 1
ATOM 708 N N . ASP A 1 87 ? -11.345 -18.543 14.569 1.00 75.56 87 ASP A N 1
ATOM 709 C CA . ASP A 1 87 ? -12.182 -19.284 15.526 1.00 75.56 87 ASP A CA 1
ATOM 710 C C . ASP A 1 87 ? -12.058 -18.749 16.965 1.00 75.56 87 ASP A C 1
ATOM 712 O O . ASP A 1 87 ? -13.008 -18.782 17.751 1.00 75.56 87 ASP A O 1
ATOM 716 N N . PHE A 1 88 ? -10.884 -18.220 17.326 1.00 72.62 88 PHE A N 1
ATOM 717 C CA . PHE A 1 88 ? -10.624 -17.630 18.636 1.00 72.62 88 PHE A CA 1
ATOM 718 C C . PHE A 1 88 ? -9.687 -16.425 18.532 1.00 72.62 88 PHE A C 1
ATOM 720 O O . PHE A 1 88 ? -8.642 -16.464 17.884 1.00 72.62 88 PHE A O 1
ATOM 727 N N . ILE A 1 89 ? -10.031 -15.348 19.237 1.00 69.94 89 ILE A N 1
ATOM 728 C CA . ILE A 1 89 ? -9.112 -14.235 19.473 1.00 69.94 89 ILE A CA 1
ATOM 729 C C . ILE A 1 89 ? -8.406 -14.533 20.790 1.00 69.94 89 ILE A C 1
ATOM 731 O O . ILE A 1 89 ? -9.052 -14.642 21.832 1.00 69.94 89 ILE A O 1
ATOM 735 N N . ARG A 1 90 ? -7.077 -14.676 20.759 1.00 67.38 90 ARG A N 1
ATOM 736 C CA . ARG A 1 90 ? -6.291 -14.718 21.998 1.00 67.38 90 ARG A CA 1
ATOM 737 C C . ARG A 1 90 ? -6.500 -13.410 22.745 1.00 67.38 90 ARG A C 1
ATOM 739 O O . ARG A 1 90 ? -6.110 -12.355 22.246 1.00 67.38 90 ARG A O 1
ATOM 746 N N . ASP A 1 91 ? -7.095 -13.503 23.925 1.00 63.88 91 ASP A N 1
ATOM 747 C CA . ASP A 1 91 ? -7.357 -12.350 24.765 1.00 63.88 91 ASP A CA 1
ATOM 748 C C . ASP A 1 91 ? -6.034 -11.647 25.117 1.00 63.88 91 ASP A C 1
ATOM 750 O O . ASP A 1 91 ? -5.071 -12.263 25.577 1.00 63.88 91 ASP A O 1
ATOM 754 N N . GLY A 1 92 ? -5.945 -10.343 24.853 1.00 57.19 92 GLY A N 1
ATOM 755 C CA . GLY A 1 92 ? -4.727 -9.565 25.110 1.00 57.19 92 GLY A CA 1
ATOM 756 C C . GLY A 1 92 ? -4.386 -9.485 26.603 1.00 57.19 92 GLY A C 1
ATOM 757 O O . GLY A 1 92 ? -3.253 -9.172 26.970 1.00 57.19 92 GLY A O 1
ATOM 758 N N . SER A 1 93 ? -5.347 -9.809 27.475 1.00 56.06 93 SER A N 1
ATOM 759 C CA . SER A 1 93 ? -5.170 -9.931 28.924 1.00 56.06 93 SER A CA 1
ATOM 760 C C . SER A 1 93 ? -4.103 -10.966 29.306 1.00 56.06 93 SER A C 1
ATOM 762 O O . SER A 1 93 ? -3.314 -10.707 30.210 1.00 56.06 93 SER A O 1
ATOM 764 N N . THR A 1 94 ? -3.973 -12.073 28.561 1.00 52.97 94 THR A N 1
ATOM 765 C CA . THR A 1 94 ? -2.920 -13.079 28.805 1.00 52.97 94 THR A CA 1
ATOM 766 C C . THR A 1 94 ? -1.539 -12.637 28.313 1.00 52.97 94 THR A C 1
ATOM 768 O O . THR A 1 94 ? -0.538 -13.217 28.726 1.00 52.97 94 THR A O 1
ATOM 771 N N . ARG A 1 95 ? -1.449 -11.585 27.480 1.00 52.75 95 ARG A N 1
ATOM 772 C CA . ARG A 1 95 ? -0.172 -10.934 27.126 1.00 52.75 95 ARG A CA 1
ATOM 773 C C . ARG A 1 95 ? 0.230 -9.823 28.089 1.00 52.75 95 ARG A C 1
ATOM 775 O O . ARG A 1 95 ? 1.417 -9.556 28.208 1.00 52.75 95 ARG A O 1
ATOM 782 N N . ARG A 1 96 ? -0.710 -9.236 28.841 1.00 49.31 96 ARG A N 1
ATOM 783 C CA . ARG A 1 96 ? -0.378 -8.248 29.886 1.00 49.31 96 ARG A CA 1
ATOM 784 C C . ARG A 1 96 ? 0.432 -8.829 31.053 1.00 49.31 96 ARG A C 1
ATOM 786 O O . ARG A 1 96 ? 0.949 -8.059 31.849 1.00 49.31 96 ARG A O 1
ATOM 793 N N . HIS A 1 97 ? 0.590 -10.153 31.132 1.00 47.25 97 HIS A N 1
ATOM 794 C CA . HIS A 1 97 ? 1.463 -10.810 32.112 1.00 47.25 97 HIS A CA 1
ATOM 795 C C . HIS A 1 97 ? 2.778 -11.355 31.530 1.00 47.25 97 HIS A C 1
ATOM 797 O O . HIS A 1 97 ? 3.493 -12.110 32.180 1.00 47.25 97 HIS A O 1
ATOM 803 N N . ARG A 1 98 ? 3.132 -10.960 30.307 1.00 49.19 98 ARG A N 1
ATOM 804 C CA . ARG A 1 98 ? 4.530 -10.952 29.881 1.00 49.19 98 ARG A CA 1
ATOM 805 C C . ARG A 1 98 ? 4.822 -9.568 29.344 1.00 49.19 98 ARG A C 1
ATOM 807 O O . ARG A 1 98 ? 4.964 -9.371 28.145 1.00 49.19 98 ARG A O 1
ATOM 814 N N . VAL A 1 99 ? 4.915 -8.612 30.263 1.00 53.56 99 VAL A N 1
ATOM 815 C CA . VAL A 1 99 ? 6.011 -7.657 30.136 1.00 53.56 99 VAL A CA 1
ATOM 816 C C . VAL A 1 99 ? 7.243 -8.561 30.146 1.00 53.56 99 VAL A C 1
ATOM 818 O O . VAL A 1 99 ? 7.641 -9.032 31.209 1.00 53.56 99 VAL A O 1
ATOM 821 N N . S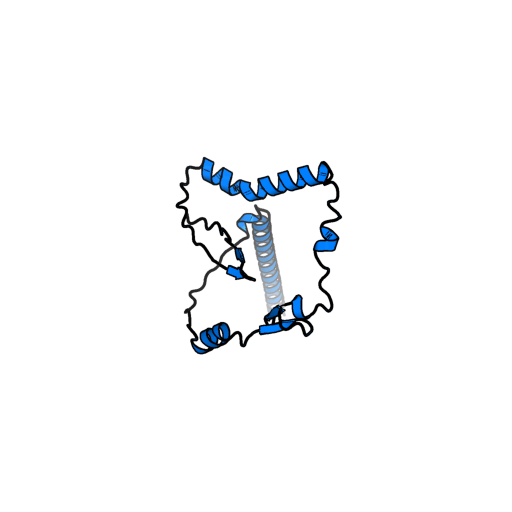ER A 1 100 ? 7.733 -8.981 28.972 1.00 56.72 100 SER A N 1
ATOM 822 C CA . SER A 1 100 ? 9.148 -9.322 28.932 1.00 56.72 100 SER A CA 1
ATOM 823 C C . SER A 1 100 ? 9.814 -8.051 29.415 1.00 56.72 100 SER A C 1
ATOM 825 O O . SER A 1 100 ? 9.461 -6.967 28.949 1.00 56.72 100 SER A O 1
ATOM 827 N N . GLU A 1 101 ? 10.644 -8.162 30.444 1.00 60.53 101 GLU A N 1
ATOM 828 C CA . GLU A 1 101 ? 11.598 -7.105 30.737 1.00 60.53 101 GLU A CA 1
ATOM 829 C C . GLU A 1 101 ? 12.266 -6.814 29.396 1.00 60.53 101 GLU A C 1
ATOM 831 O O . GLU A 1 101 ? 12.906 -7.701 28.829 1.00 60.53 101 GLU A O 1
ATOM 836 N N . ILE A 1 102 ? 11.927 -5.659 28.816 1.00 59.34 102 ILE A N 1
ATOM 837 C CA . ILE A 1 102 ? 12.474 -5.213 27.543 1.00 59.34 102 ILE A CA 1
ATOM 838 C C . ILE A 1 102 ? 13.970 -5.209 27.806 1.00 59.34 102 ILE A C 1
ATOM 840 O O . ILE A 1 102 ? 14.431 -4.546 28.738 1.00 59.34 102 ILE A O 1
ATOM 844 N N . THR A 1 103 ? 14.705 -6.069 27.109 1.00 73.50 103 THR A N 1
ATOM 845 C CA . THR A 1 103 ? 16.153 -6.102 27.281 1.00 73.50 103 THR A CA 1
ATOM 846 C C . THR A 1 103 ? 16.697 -4.738 26.871 1.00 73.50 103 THR A C 1
ATOM 848 O O . THR A 1 103 ? 16.118 -4.079 26.012 1.00 73.50 103 THR A O 1
ATOM 851 N N . GLU A 1 104 ? 17.811 -4.308 27.460 1.00 74.44 104 GLU A N 1
ATOM 852 C CA . GLU A 1 104 ? 18.460 -3.031 27.110 1.00 74.44 104 GLU A CA 1
ATOM 853 C C . GLU A 1 104 ? 18.637 -2.898 25.580 1.00 74.44 104 GLU A C 1
ATOM 855 O O . GLU A 1 104 ? 18.375 -1.852 24.996 1.00 74.44 104 GLU A O 1
ATOM 860 N N . GLU A 1 105 ? 18.918 -4.019 24.907 1.00 73.69 105 GLU A N 1
ATOM 861 C CA . GLU A 1 105 ? 18.989 -4.119 23.445 1.00 73.69 105 GLU A CA 1
ATOM 862 C C . GLU A 1 105 ? 17.660 -3.830 22.716 1.00 73.69 105 GLU A C 1
ATOM 864 O O . GLU A 1 105 ? 17.673 -3.247 21.634 1.00 73.69 105 GLU A O 1
ATOM 869 N N . GLU A 1 106 ? 16.510 -4.249 23.258 1.00 74.12 106 GLU A N 1
ATOM 870 C CA . GLU A 1 106 ? 15.190 -3.970 22.673 1.00 74.12 106 GLU A CA 1
ATOM 871 C C . GLU A 1 106 ? 14.787 -2.502 22.887 1.00 74.12 106 GLU A C 1
ATOM 873 O O . GLU A 1 106 ? 14.222 -1.891 21.977 1.00 74.12 106 GLU A O 1
ATOM 878 N N . GLU A 1 107 ? 15.128 -1.917 24.040 1.00 76.94 107 GLU A N 1
ATOM 879 C CA . GLU A 1 107 ? 14.883 -0.502 24.349 1.00 76.94 107 GLU A CA 1
ATOM 880 C C . GLU A 1 107 ? 15.706 0.416 23.429 1.00 76.94 107 GLU A C 1
ATOM 882 O O . GLU A 1 107 ? 15.151 1.324 22.805 1.00 76.94 107 GLU A O 1
ATOM 887 N N . GLU A 1 108 ? 16.995 0.115 23.226 1.00 79.12 108 GLU A N 1
ATOM 888 C CA . GLU A 1 108 ? 17.849 0.821 22.259 1.00 79.12 108 GLU A CA 1
ATOM 889 C C . GLU A 1 108 ? 17.280 0.761 20.830 1.00 79.12 108 GLU A C 1
ATOM 891 O O . GLU A 1 108 ? 17.335 1.736 20.068 1.00 79.12 108 GLU A O 1
ATOM 896 N N . LEU A 1 109 ? 16.697 -0.380 20.450 1.00 81.25 109 LEU A N 1
ATOM 897 C CA . LEU A 1 109 ? 16.095 -0.577 19.133 1.00 81.25 109 LEU A CA 1
ATOM 898 C C . LEU A 1 109 ? 14.801 0.229 18.983 1.00 81.25 109 LEU A C 1
ATOM 900 O O . LEU A 1 109 ? 14.584 0.856 17.941 1.00 81.25 109 LEU A O 1
ATOM 904 N N . GLU A 1 110 ? 13.955 0.263 20.014 1.00 78.75 110 GLU A N 1
ATOM 905 C CA . GLU A 1 110 ? 12.753 1.098 20.038 1.00 78.75 110 GLU A CA 1
ATOM 906 C C . GLU A 1 110 ? 13.084 2.595 19.987 1.00 78.75 110 GLU A C 1
ATOM 908 O O . GLU A 1 110 ? 12.407 3.351 19.272 1.00 78.75 110 GLU A O 1
ATOM 913 N N . GLU A 1 111 ? 14.142 3.031 20.675 1.00 80.69 111 GLU A N 1
ATOM 914 C CA . GLU A 1 111 ? 14.646 4.402 20.597 1.00 80.69 111 GLU A CA 1
ATOM 915 C C . GLU A 1 111 ? 15.158 4.737 19.193 1.00 80.69 111 GLU A C 1
ATOM 917 O O . GLU A 1 111 ? 14.791 5.775 18.627 1.00 80.69 111 GLU A O 1
ATOM 922 N N . PHE A 1 112 ? 15.935 3.841 18.578 1.00 78.44 112 PHE A N 1
ATOM 923 C CA . PHE A 1 112 ? 16.440 4.019 17.217 1.00 78.44 112 PHE A CA 1
ATOM 924 C C . PHE A 1 112 ? 15.304 4.107 16.186 1.00 78.44 112 PHE A C 1
ATOM 926 O O . PHE A 1 112 ? 15.271 5.011 15.343 1.00 78.44 112 PHE A O 1
ATOM 933 N N . VAL A 1 113 ? 14.316 3.212 16.280 1.00 77.50 113 VAL A N 1
ATOM 934 C CA . VAL A 1 113 ? 13.127 3.214 15.413 1.00 77.50 113 VAL A CA 1
ATOM 935 C C . VAL A 1 113 ? 12.294 4.477 15.638 1.00 77.50 113 VAL A C 1
ATOM 937 O O . VAL A 1 113 ? 11.813 5.092 14.680 1.00 77.50 113 VAL A O 1
ATOM 940 N N . SER A 1 114 ? 12.146 4.909 16.892 1.00 77.62 114 SER A N 1
ATOM 941 C CA . SER A 1 114 ? 11.455 6.151 17.235 1.00 77.62 114 SER A CA 1
ATOM 942 C C . SER A 1 114 ? 12.163 7.375 16.662 1.00 77.62 114 SER A C 1
ATOM 944 O O . SER A 1 114 ? 11.496 8.277 16.147 1.00 77.62 114 SER A O 1
ATOM 946 N N . PHE A 1 115 ? 13.496 7.402 16.684 1.00 78.69 115 PHE A N 1
ATOM 947 C CA . PHE A 1 115 ? 14.273 8.461 16.055 1.00 78.69 115 PHE A CA 1
ATOM 948 C C . PHE A 1 115 ? 14.043 8.508 14.541 1.00 78.69 115 PHE A C 1
ATOM 950 O O . PHE A 1 115 ? 13.724 9.576 14.017 1.00 78.69 115 PHE A O 1
ATOM 957 N N . GLU A 1 116 ? 14.121 7.374 13.838 1.00 75.62 116 GLU A N 1
ATOM 958 C CA . GLU A 1 116 ? 13.844 7.322 12.395 1.00 75.62 116 GLU A CA 1
ATOM 959 C C . GLU A 1 116 ? 12.402 7.750 12.073 1.00 75.62 116 GLU A C 1
ATOM 961 O O . GLU A 1 116 ? 12.189 8.517 11.131 1.00 75.62 116 GLU A O 1
ATOM 966 N N . ARG A 1 117 ? 11.418 7.376 12.907 1.00 77.75 117 ARG A N 1
ATOM 967 C CA . ARG A 1 117 ? 10.010 7.794 12.756 1.00 77.75 117 ARG A CA 1
ATOM 968 C C . ARG A 1 117 ? 9.836 9.316 12.778 1.00 77.75 117 ARG A C 1
ATOM 970 O O . ARG A 1 117 ? 9.013 9.848 12.036 1.00 77.75 117 ARG A O 1
ATOM 977 N N . TYR A 1 118 ? 10.593 10.026 13.615 1.00 77.69 118 TYR A N 1
ATOM 978 C CA . TYR A 1 118 ? 10.495 11.486 13.759 1.00 77.69 118 TYR A CA 1
ATOM 979 C C . TYR A 1 118 ? 11.597 12.264 13.028 1.00 77.69 118 TYR A C 1
ATOM 981 O O . TYR A 1 118 ? 11.590 13.501 13.031 1.00 77.69 118 TYR A O 1
ATOM 989 N N . ARG A 1 119 ? 12.532 11.573 12.370 1.00 78.69 119 ARG A N 1
ATOM 990 C CA . ARG A 1 119 ? 13.699 12.162 11.701 1.00 78.69 119 ARG A CA 1
ATOM 991 C C . ARG A 1 119 ? 13.308 13.252 10.712 1.00 78.69 119 ARG A C 1
ATOM 993 O O . ARG A 1 119 ? 13.918 14.326 10.696 1.00 78.69 119 ARG A O 1
ATOM 1000 N N . ASP A 1 120 ? 12.284 13.001 9.907 1.00 70.12 120 ASP A N 1
ATOM 1001 C CA . ASP A 1 120 ? 11.826 13.959 8.907 1.00 70.12 120 ASP A CA 1
ATOM 1002 C C . ASP A 1 120 ? 11.143 15.167 9.553 1.00 70.12 120 ASP A C 1
ATOM 1004 O O . ASP A 1 120 ? 11.466 16.299 9.185 1.00 70.12 120 ASP A O 1
ATOM 1008 N N . LEU A 1 121 ? 10.334 14.976 10.606 1.00 73.25 121 LEU A N 1
ATOM 1009 C CA . LEU A 1 121 ? 9.768 16.090 11.380 1.00 73.25 121 LEU A CA 1
ATOM 1010 C C . LEU A 1 121 ? 10.863 17.026 11.917 1.00 73.25 121 LEU A C 1
ATOM 1012 O O . LEU A 1 121 ? 10.745 18.251 11.805 1.00 73.25 121 LEU A O 1
ATOM 1016 N N . ILE A 1 122 ? 11.945 16.458 12.464 1.00 78.19 122 ILE A N 1
ATOM 1017 C CA . ILE A 1 122 ? 13.083 17.211 13.011 1.00 78.19 122 ILE A CA 1
ATOM 1018 C C . ILE A 1 122 ? 13.832 17.9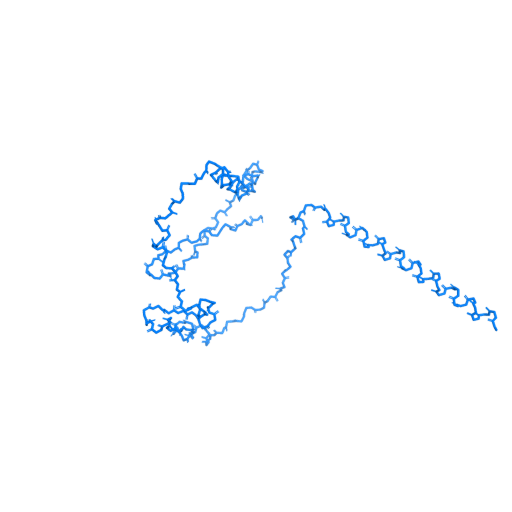59 11.898 1.00 78.19 122 ILE A C 1
ATOM 1020 O O . ILE A 1 122 ? 14.132 19.149 12.043 1.00 78.19 122 ILE A O 1
ATOM 1024 N N . LYS A 1 123 ? 14.117 17.298 10.767 1.00 75.25 123 LYS A N 1
ATOM 1025 C CA . LYS A 1 123 ? 14.777 17.923 9.605 1.00 75.25 123 LYS A CA 1
ATOM 1026 C C . LYS A 1 123 ? 13.959 19.081 9.037 1.00 75.25 123 LYS A C 1
ATOM 1028 O O . LYS A 1 123 ? 14.521 20.127 8.718 1.00 75.25 123 LYS A O 1
ATOM 1033 N N . HIS A 1 124 ? 12.647 18.913 8.927 1.00 67.25 124 HIS A N 1
ATOM 1034 C CA . HIS A 1 124 ? 11.745 19.945 8.425 1.00 67.25 124 HIS A CA 1
ATOM 1035 C C . HIS A 1 124 ? 11.612 21.125 9.402 1.00 67.25 124 HIS A C 1
ATOM 1037 O O . HIS A 1 124 ? 11.649 22.273 8.958 1.00 67.25 124 HIS A O 1
ATOM 1043 N N . ARG A 1 125 ? 11.600 20.880 10.725 1.00 71.25 125 ARG A N 1
ATOM 1044 C CA . ARG A 1 125 ? 11.666 21.947 11.745 1.00 71.25 125 ARG A CA 1
ATOM 1045 C C . ARG A 1 125 ? 12.945 22.785 11.617 1.00 71.25 125 ARG A C 1
ATOM 1047 O O . ARG A 1 125 ? 12.878 24.007 11.703 1.00 71.25 125 ARG A O 1
ATOM 1054 N N . ARG A 1 126 ? 14.103 22.156 11.364 1.00 69.94 126 ARG A N 1
ATOM 1055 C CA . ARG A 1 126 ? 15.389 22.861 11.155 1.00 69.94 126 ARG A CA 1
ATOM 1056 C C . ARG A 1 126 ? 15.417 23.721 9.887 1.00 69.94 126 ARG A C 1
ATOM 1058 O O . ARG A 1 126 ? 16.134 24.712 9.854 1.00 69.94 126 ARG A O 1
ATOM 1065 N N . ARG A 1 127 ? 14.638 23.367 8.859 1.00 72.88 127 ARG A N 1
ATOM 1066 C CA . ARG A 1 127 ? 14.522 24.125 7.598 1.00 72.88 127 ARG A CA 1
ATOM 1067 C C . ARG A 1 127 ? 13.582 25.336 7.691 1.00 72.88 127 ARG A C 1
ATOM 1069 O O . ARG A 1 127 ? 13.410 26.036 6.702 1.00 72.88 127 ARG A O 1
ATOM 1076 N N . GLY A 1 128 ? 12.976 25.592 8.855 1.00 57.34 128 GLY A N 1
ATOM 1077 C CA . GLY A 1 128 ? 12.096 26.745 9.067 1.00 57.34 128 GLY A CA 1
ATOM 1078 C C . GLY A 1 128 ? 10.705 26.609 8.437 1.00 57.34 128 GLY A C 1
ATOM 1079 O O . GLY A 1 128 ? 9.964 27.591 8.390 1.00 57.34 128 GLY A O 1
ATOM 1080 N N . CYS A 1 129 ? 10.323 25.411 7.978 1.00 54.12 129 CYS A N 1
ATOM 1081 C CA . CYS A 1 129 ? 8.966 25.136 7.511 1.00 54.12 129 CYS A CA 1
ATOM 1082 C C . CYS A 1 129 ? 8.004 25.225 8.706 1.00 54.12 129 CYS A C 1
ATOM 1084 O O . CYS A 1 129 ? 8.019 24.374 9.596 1.00 54.12 129 CYS A O 1
ATOM 1086 N N . ARG A 1 130 ? 7.188 26.284 8.753 1.00 49.59 130 ARG A N 1
ATOM 1087 C CA . ARG A 1 130 ? 6.111 26.419 9.739 1.00 49.59 130 ARG A CA 1
ATOM 1088 C C . ARG A 1 130 ? 4.973 25.501 9.319 1.00 49.59 130 ARG A C 1
ATOM 1090 O O . ARG A 1 130 ? 4.292 25.779 8.340 1.00 49.59 130 ARG A O 1
ATOM 1097 N N . TYR A 1 131 ? 4.777 24.417 10.057 1.00 51.59 131 TYR A N 1
ATOM 1098 C CA . TYR A 1 131 ? 3.589 23.590 9.906 1.00 51.59 131 TYR A CA 1
ATOM 1099 C C . TYR A 1 131 ? 2.360 24.430 10.267 1.00 51.59 131 TYR A C 1
ATOM 1101 O O . TYR A 1 131 ? 2.206 24.844 11.417 1.00 51.59 131 TYR A O 1
ATOM 1109 N N . PHE A 1 132 ? 1.481 24.688 9.299 1.00 43.66 132 PHE A N 1
ATOM 1110 C CA . PHE A 1 132 ? 0.096 25.003 9.625 1.00 43.66 132 PHE A CA 1
ATOM 1111 C C . PHE A 1 132 ? -0.539 23.695 10.090 1.00 43.66 132 PHE A C 1
ATOM 1113 O O . PHE A 1 132 ? -0.836 22.814 9.288 1.00 43.66 132 PHE A O 1
ATOM 1120 N N . PHE A 1 133 ? -0.675 23.542 11.405 1.00 41.16 133 PHE A N 1
ATOM 1121 C CA . PHE A 1 133 ? -1.412 22.440 12.008 1.00 41.16 133 PHE A CA 1
ATOM 1122 C C . PHE A 1 133 ? -2.892 22.574 11.627 1.00 41.16 133 PHE A C 1
ATOM 1124 O O . PHE A 1 133 ? -3.664 23.204 12.347 1.00 41.16 133 PHE A O 1
ATOM 1131 N N . LEU A 1 134 ? -3.310 21.997 10.499 1.00 39.19 134 LEU A N 1
ATOM 1132 C CA . LEU A 1 134 ? -4.716 21.653 10.331 1.00 39.19 134 LEU A CA 1
ATOM 1133 C C . LEU A 1 134 ? -4.966 20.374 11.131 1.00 39.19 134 LEU A C 1
ATOM 1135 O O . LEU A 1 134 ? -4.633 19.272 10.700 1.00 39.19 134 LEU A O 1
ATOM 1139 N N . PHE A 1 135 ? -5.541 20.536 12.321 1.00 36.16 135 PHE A N 1
ATOM 1140 C CA . PHE A 1 135 ? -6.142 19.439 13.070 1.00 36.16 135 PHE A CA 1
ATOM 1141 C C . PHE A 1 135 ? -7.362 18.934 12.294 1.00 36.16 135 PHE A C 1
ATOM 1143 O O . PHE A 1 135 ? -8.467 19.448 12.453 1.00 36.16 135 PHE A O 1
ATOM 1150 N N . VAL A 1 136 ? -7.178 17.926 11.445 1.00 39.75 136 VAL A N 1
ATOM 1151 C CA . VAL A 1 136 ? -8.304 17.120 10.967 1.00 39.75 136 VAL A CA 1
ATOM 1152 C C . VAL A 1 136 ? -8.534 16.044 12.021 1.00 39.75 136 VAL A C 1
ATOM 1154 O O . VAL A 1 136 ? -7.890 14.997 12.012 1.00 39.75 136 VAL A O 1
ATOM 1157 N N . ILE A 1 137 ? -9.403 16.340 12.990 1.00 39.12 137 ILE A N 1
ATOM 1158 C CA . ILE A 1 137 ? -9.853 15.354 13.975 1.00 39.12 137 ILE A CA 1
ATOM 1159 C C . ILE A 1 137 ? -10.754 14.363 13.237 1.00 39.12 137 ILE A C 1
ATOM 1161 O O . ILE A 1 137 ? -11.921 14.647 12.975 1.00 39.12 137 ILE A O 1
ATOM 1165 N N . ILE A 1 138 ? -10.210 13.201 12.883 1.00 44.09 138 ILE A N 1
ATOM 1166 C CA . ILE A 1 138 ? -11.026 12.058 12.477 1.00 44.09 138 ILE A CA 1
ATOM 1167 C C . ILE A 1 138 ? -11.439 11.352 13.769 1.00 44.09 138 ILE A C 1
ATOM 1169 O O . ILE A 1 138 ? -10.667 10.590 14.350 1.00 44.09 138 ILE A O 1
ATOM 1173 N N . CYS A 1 139 ? -12.645 11.660 14.249 1.00 39.03 139 CYS A N 1
ATOM 1174 C CA . CYS A 1 139 ? -13.283 10.918 15.333 1.00 39.03 139 CYS A CA 1
ATOM 1175 C C . CYS A 1 139 ? -13.740 9.560 14.798 1.00 39.03 139 CYS A C 1
ATOM 1177 O O . CYS A 1 139 ? -14.727 9.483 14.069 1.00 39.03 139 CYS A O 1
ATOM 1179 N N . LEU A 1 140 ? -13.048 8.489 15.182 1.00 41.69 140 LEU A N 1
ATOM 1180 C CA . LEU A 1 140 ? -13.584 7.135 15.068 1.00 41.69 140 LEU A CA 1
ATOM 1181 C C . LEU A 1 140 ? -14.166 6.748 16.428 1.00 41.69 140 LEU A C 1
ATOM 1183 O O . LEU A 1 140 ? -13.438 6.607 17.412 1.00 41.69 140 LEU A O 1
ATOM 1187 N N . ILE A 1 141 ? -15.491 6.613 16.484 1.00 41.44 141 ILE A N 1
ATOM 1188 C CA . ILE A 1 141 ? -16.192 6.085 17.655 1.00 41.44 141 ILE A CA 1
ATOM 1189 C C . ILE A 1 141 ? -16.131 4.562 17.552 1.00 41.44 141 ILE A C 1
ATOM 1191 O O . ILE A 1 141 ? -16.749 3.972 16.669 1.00 41.44 141 ILE A O 1
ATOM 1195 N N . TYR A 1 142 ? -15.383 3.923 18.449 1.00 39.09 142 TYR A N 1
ATOM 1196 C CA . TYR A 1 142 ? -15.363 2.467 18.583 1.00 39.09 142 TYR A CA 1
ATOM 1197 C C . TYR A 1 142 ? -15.634 2.122 20.051 1.00 39.09 142 TYR A C 1
ATOM 1199 O O . TYR A 1 142 ? -14.916 2.580 20.937 1.00 39.09 142 TYR A O 1
ATOM 1207 N N . ASN A 1 143 ? -16.690 1.345 20.321 1.00 38.19 143 ASN A N 1
ATOM 1208 C CA . ASN A 1 143 ? -17.070 0.878 21.666 1.00 38.19 143 ASN A CA 1
ATOM 1209 C C . ASN A 1 143 ? -17.153 1.980 22.750 1.00 38.19 143 ASN A C 1
ATOM 1211 O O . ASN A 1 143 ? -16.550 1.851 23.812 1.00 38.19 143 ASN A O 1
ATOM 1215 N N . ASN A 1 144 ? -17.897 3.068 22.500 1.00 47.81 144 ASN A N 1
ATOM 1216 C CA . ASN A 1 144 ? -18.085 4.183 23.453 1.00 47.81 144 ASN A CA 1
ATOM 1217 C C . ASN A 1 144 ? -16.798 4.921 23.893 1.00 47.81 144 ASN A C 1
ATOM 1219 O O . ASN A 1 144 ? -16.861 5.792 24.758 1.00 47.81 144 ASN A O 1
ATOM 1223 N N . PHE A 1 145 ? -15.645 4.641 23.277 1.00 38.03 145 PHE A N 1
ATOM 1224 C CA . PHE A 1 145 ? -14.414 5.401 23.477 1.00 38.03 145 PHE A CA 1
ATOM 1225 C C . PHE A 1 145 ? -14.136 6.299 22.271 1.00 38.03 145 PHE A C 1
ATOM 1227 O O . PHE A 1 145 ? -14.202 5.875 21.114 1.00 38.03 145 PHE A O 1
ATOM 1234 N N . LEU A 1 146 ? -13.838 7.568 22.557 1.00 39.06 146 LEU A N 1
ATOM 1235 C CA . LEU A 1 146 ? -13.460 8.556 21.557 1.00 39.06 146 LEU A CA 1
ATOM 1236 C C . LEU A 1 146 ? -11.961 8.400 21.266 1.00 39.06 146 LEU A C 1
ATOM 1238 O O . LEU A 1 146 ? -11.121 8.789 22.080 1.00 39.06 146 LEU A O 1
ATOM 1242 N N . TYR A 1 147 ? -11.616 7.809 20.124 1.00 45.91 147 TYR A N 1
ATOM 1243 C CA . TYR A 1 147 ? -10.223 7.681 19.705 1.00 45.91 147 TYR A CA 1
ATOM 1244 C C . TYR A 1 147 ? -9.846 8.857 18.802 1.00 45.91 147 TYR A C 1
ATOM 1246 O O . TYR A 1 147 ? -10.327 8.975 17.675 1.00 45.91 147 TYR A O 1
ATOM 1254 N N . PHE A 1 148 ? -8.965 9.729 19.298 1.00 42.66 148 PHE A N 1
ATOM 1255 C CA . PHE A 1 148 ? -8.344 10.781 18.499 1.00 42.66 148 PHE A CA 1
ATOM 1256 C C . PHE A 1 148 ? -7.154 10.195 17.735 1.00 42.66 148 PHE A C 1
ATOM 1258 O O . PHE A 1 148 ? -6.076 10.011 18.301 1.00 42.66 148 PHE A O 1
ATOM 1265 N N . PHE A 1 149 ? -7.329 9.903 16.447 1.00 41.78 149 PHE A N 1
ATOM 1266 C CA . PHE A 1 149 ? -6.195 9.606 15.573 1.00 41.78 149 PHE A CA 1
ATOM 1267 C C . PHE A 1 149 ? -5.656 10.908 14.978 1.00 41.78 149 PHE A C 1
ATOM 1269 O O . PHE A 1 149 ? -6.238 11.488 14.064 1.00 41.78 149 PHE A O 1
ATOM 1276 N N . SER A 1 150 ? -4.520 11.366 15.501 1.00 42.00 150 SER A N 1
ATOM 1277 C CA . SER A 1 150 ? -3.761 12.475 14.924 1.00 42.00 150 SER A CA 1
ATOM 1278 C C . SER A 1 150 ? -3.045 12.000 13.658 1.00 42.00 150 SER A C 1
ATOM 1280 O O . SER A 1 150 ? -1.929 11.486 13.725 1.00 42.00 150 SER A O 1
ATOM 1282 N N . PHE A 1 151 ? -3.671 12.156 12.491 1.00 43.06 151 PHE A N 1
ATOM 1283 C CA . PHE A 1 151 ? -2.961 12.008 11.221 1.00 43.06 151 PHE A CA 1
ATOM 1284 C C . PHE A 1 151 ? -2.198 13.299 10.913 1.00 43.06 151 PHE A C 1
ATOM 1286 O O . PHE A 1 151 ? -2.786 14.343 10.639 1.00 43.06 151 PHE A O 1
ATOM 1293 N N . PHE A 1 152 ? -0.869 13.224 10.952 1.00 41.22 152 PHE A N 1
ATOM 1294 C CA . PHE A 1 152 ? 0.005 14.306 10.509 1.00 41.22 152 PHE A CA 1
ATOM 1295 C C . PHE A 1 152 ? -0.005 14.363 8.980 1.00 41.22 152 PHE A C 1
ATOM 1297 O O . PHE A 1 152 ? 0.715 13.618 8.319 1.00 41.22 152 PHE A O 1
ATOM 1304 N N . TRP A 1 153 ? -0.822 15.240 8.404 1.00 39.38 153 TRP A N 1
ATOM 1305 C CA . TRP A 1 153 ? -0.677 15.616 7.000 1.00 39.38 153 TRP A CA 1
ATOM 1306 C C . TRP A 1 153 ? 0.264 16.813 6.890 1.00 39.38 153 TRP A C 1
ATOM 1308 O O . TRP A 1 153 ? -0.030 17.906 7.369 1.00 39.38 153 TRP A O 1
ATOM 1318 N N . VAL A 1 154 ? 1.417 16.594 6.258 1.00 38.03 154 VAL A N 1
ATOM 1319 C CA . VAL A 1 154 ? 2.339 17.662 5.867 1.00 38.03 154 VAL A CA 1
ATOM 1320 C C . VAL A 1 154 ? 1.890 18.162 4.496 1.00 38.03 154 VAL A C 1
ATOM 1322 O O . VAL A 1 154 ? 2.174 17.527 3.484 1.00 38.03 154 VAL A O 1
ATOM 1325 N N . PHE A 1 155 ? 1.175 19.286 4.453 1.00 38.94 155 PHE A N 1
ATOM 1326 C CA . PHE A 1 155 ? 1.087 20.079 3.227 1.00 38.94 155 PHE A CA 1
ATOM 1327 C C . PHE A 1 155 ? 2.307 21.006 3.173 1.00 38.94 155 PHE A C 1
ATOM 1329 O O . PHE A 1 155 ? 2.561 21.752 4.121 1.00 38.94 155 PHE A O 1
ATOM 1336 N N . CYS A 1 156 ? 3.074 20.904 2.087 1.00 37.19 156 CYS A N 1
ATOM 1337 C CA . CYS A 1 156 ? 4.061 21.905 1.690 1.00 37.19 156 CYS A CA 1
ATOM 1338 C C . CYS A 1 156 ? 3.379 23.004 0.876 1.00 37.19 156 CYS A C 1
ATOM 1340 O O . CYS A 1 156 ? 2.489 22.652 0.067 1.00 37.19 156 CYS A O 1
#

InterPro domains:
  IPR019147 Suppressor of white apricot, N-terminal domain [PF09750] (41-129)
  IPR019147 Suppressor of white apricot, N-terminal domain [SM01141] (39-133)
  IPR040397 Suppressor of white apricot [PTHR13161] (1-129)